Protein AF-A0A293MC21-F1 (afdb_monomer_lite)

Foldseek 3Di:
DQDDPPVLPQPDDPPDDPVRSVVSLVVSQVVCCDDPNHDPDDDPPWGDDPNDTDDDPVVVVQVVCVVVVNADPDPVSNVVVVVVVVVVVVVD

Organism: Ornithodoros erraticus (NCBI:txid265619)

Sequence (92 aa):
MVHLPASLEPNFKDGASPSEFRAEWLKDMEALSRGDDALDFPNLPYYLDGKVKITQSLAIMRYLARKNGLYADGSEEETQQDMLEAQVDDFR

Structure (mmCIF, N/CA/C/O backbone):
data_AF-A0A293MC21-F1
#
_entry.id   AF-A0A293MC21-F1
#
loop_
_atom_site.group_PDB
_atom_site.id
_atom_site.type_symbol
_atom_site.label_atom_id
_atom_site.label_alt_id
_atom_site.label_comp_id
_atom_site.label_asym_id
_atom_site.label_entity_id
_atom_site.label_seq_id
_atom_site.pdbx_PDB_ins_code
_atom_site.Cartn_x
_atom_site.Cartn_y
_atom_site.Cartn_z
_atom_site.occupancy
_atom_site.B_iso_or_equiv
_atom_site.auth_seq_id
_atom_site.auth_comp_id
_atom_site.auth_asym_id
_atom_site.auth_atom_id
_atom_site.pdbx_PDB_model_num
ATOM 1 N N . MET A 1 1 ? -3.987 -15.615 -2.894 1.00 32.03 1 MET A N 1
ATOM 2 C CA . MET A 1 1 ? -3.598 -15.810 -4.305 1.00 32.03 1 MET A CA 1
ATOM 3 C C . MET A 1 1 ? -3.730 -14.451 -4.973 1.00 32.03 1 MET A C 1
ATOM 5 O O . MET A 1 1 ? -4.848 -13.987 -5.142 1.00 32.03 1 MET A O 1
ATOM 9 N N . VAL A 1 2 ? -2.618 -13.741 -5.178 1.00 40.78 2 VAL A N 1
ATOM 10 C CA . VAL A 1 2 ? -2.618 -12.454 -5.893 1.00 40.78 2 VAL A CA 1
ATOM 11 C C . VAL A 1 2 ? -2.718 -12.802 -7.373 1.00 40.78 2 VAL A C 1
ATOM 13 O O . VAL A 1 2 ? -1.878 -13.542 -7.871 1.00 40.78 2 VAL A O 1
ATOM 16 N N . HIS A 1 3 ? -3.785 -12.379 -8.045 1.00 38.59 3 HIS A N 1
ATOM 17 C CA . HIS A 1 3 ? -3.941 -12.609 -9.477 1.00 38.59 3 HIS A CA 1
ATOM 18 C C . HIS A 1 3 ? -3.259 -11.459 -10.213 1.00 38.59 3 HIS A C 1
ATOM 20 O O . HIS A 1 3 ? -3.867 -10.415 -10.432 1.00 38.59 3 HIS A O 1
ATOM 26 N N . LEU A 1 4 ? -1.977 -11.629 -10.530 1.00 53.34 4 LEU A N 1
ATOM 27 C CA . LEU A 1 4 ? -1.306 -10.770 -11.495 1.00 53.34 4 LEU A CA 1
ATOM 28 C C . LEU A 1 4 ? -1.674 -11.271 -12.899 1.00 53.34 4 LEU A C 1
ATOM 30 O O . LEU A 1 4 ? -1.658 -12.485 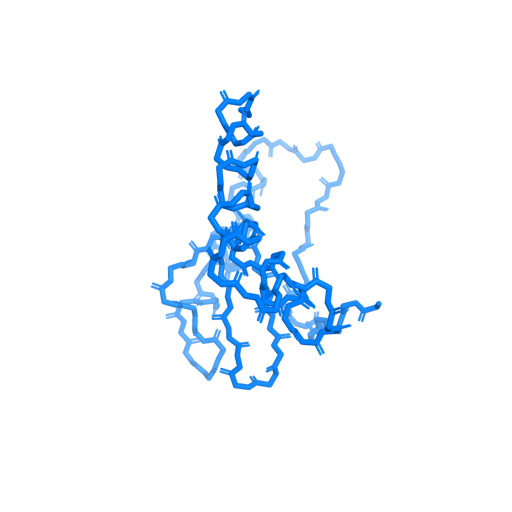-13.134 1.00 53.34 4 LEU A O 1
ATOM 34 N N . PRO A 1 5 ? -2.026 -10.389 -13.847 1.00 53.00 5 PRO A N 1
ATOM 35 C CA . PRO A 1 5 ? -2.069 -10.793 -15.241 1.00 53.00 5 PRO A CA 1
ATOM 36 C C . PRO A 1 5 ? -0.661 -11.251 -15.647 1.00 53.00 5 PRO A C 1
ATOM 38 O O . PRO A 1 5 ? 0.323 -10.566 -15.376 1.00 53.00 5 PRO A O 1
ATOM 41 N N . ALA A 1 6 ? -0.565 -12.407 -16.308 1.00 53.34 6 ALA A N 1
ATOM 42 C CA . ALA A 1 6 ? 0.705 -13.061 -16.653 1.00 53.34 6 ALA A CA 1
ATOM 43 C C . ALA A 1 6 ? 1.679 -12.183 -17.471 1.00 53.34 6 ALA A C 1
ATOM 45 O O . ALA A 1 6 ? 2.857 -12.502 -17.574 1.00 53.34 6 ALA A O 1
ATOM 46 N N . SER A 1 7 ? 1.196 -11.086 -18.063 1.00 55.69 7 SER A N 1
ATOM 47 C CA . SER A 1 7 ? 1.989 -10.104 -18.807 1.00 55.69 7 SER A CA 1
ATOM 48 C C . SER A 1 7 ? 2.711 -9.068 -17.940 1.00 55.69 7 SER A C 1
ATOM 50 O O . SER A 1 7 ? 3.503 -8.308 -18.485 1.00 55.69 7 SER A O 1
ATOM 52 N N . LEU A 1 8 ? 2.414 -8.993 -16.638 1.00 59.50 8 LEU A N 1
ATOM 53 C CA . LEU A 1 8 ? 3.022 -8.036 -15.706 1.00 59.50 8 LEU A CA 1
ATOM 54 C C . LEU A 1 8 ? 3.822 -8.719 -14.588 1.00 59.50 8 LEU A C 1
ATOM 56 O O . LEU A 1 8 ? 4.421 -8.029 -13.767 1.00 59.50 8 LEU A O 1
ATOM 60 N N . GLU A 1 9 ? 3.868 -10.055 -14.539 1.00 64.94 9 GLU A N 1
ATOM 61 C CA . GLU A 1 9 ? 4.708 -10.735 -13.551 1.00 64.94 9 GLU A CA 1
ATOM 62 C C . GLU A 1 9 ? 6.188 -10.397 -13.787 1.00 64.94 9 GLU A C 1
ATOM 64 O O . GLU A 1 9 ? 6.701 -10.660 -14.880 1.00 64.94 9 GLU A O 1
ATOM 69 N N . PRO A 1 10 ? 6.886 -9.826 -12.785 1.00 66.00 10 PRO A N 1
ATOM 70 C CA . PRO A 1 10 ? 8.275 -9.447 -12.963 1.00 66.00 10 PRO A CA 1
ATOM 71 C C . PRO A 1 10 ? 9.143 -10.677 -13.229 1.00 66.00 10 PRO A C 1
ATOM 73 O O . PRO A 1 10 ? 9.194 -11.605 -12.420 1.00 66.00 10 PRO A O 1
ATOM 76 N N . ASN A 1 11 ? 9.874 -10.678 -14.341 1.00 73.44 11 ASN A N 1
ATOM 77 C CA . ASN A 1 11 ? 10.747 -11.786 -14.730 1.00 73.44 11 ASN A CA 1
ATOM 78 C C . ASN A 1 11 ? 12.154 -11.631 -14.129 1.00 73.44 11 ASN A C 1
ATOM 80 O O . ASN A 1 11 ? 13.175 -11.626 -14.828 1.00 73.44 11 ASN A O 1
ATOM 84 N N . PHE A 1 12 ? 12.217 -11.468 -12.807 1.00 77.00 12 PHE A N 1
ATOM 85 C CA . PHE A 1 12 ? 13.489 -11.395 -12.099 1.00 77.00 12 PHE A CA 1
ATOM 86 C C . PHE A 1 12 ? 14.122 -12.782 -12.021 1.00 77.00 12 PHE A C 1
ATOM 88 O O . PHE A 1 12 ? 13.553 -13.717 -11.464 1.00 77.00 12 PHE A O 1
ATOM 95 N N . LYS A 1 13 ? 15.322 -12.913 -12.590 1.00 79.38 13 LYS A N 1
ATOM 96 C CA . LYS A 1 13 ? 16.084 -14.161 -12.545 1.00 79.38 13 LYS A CA 1
ATOM 97 C C . LYS A 1 13 ? 16.890 -14.239 -11.256 1.00 79.38 13 LYS A C 1
ATOM 99 O O . LYS A 1 13 ? 17.636 -13.311 -10.935 1.00 79.38 13 LYS A O 1
ATOM 104 N N . ASP A 1 14 ? 16.810 -15.376 -10.577 1.00 83.62 14 ASP A N 1
ATOM 105 C CA . ASP A 1 14 ? 17.690 -15.675 -9.450 1.00 83.62 14 ASP A CA 1
ATOM 106 C C . ASP A 1 14 ? 19.160 -15.602 -9.888 1.00 83.62 14 ASP A C 1
ATOM 108 O O . ASP A 1 14 ? 19.554 -16.154 -10.917 1.00 83.62 14 ASP A O 1
ATOM 112 N N . GLY A 1 15 ? 19.981 -14.890 -9.112 1.00 85.75 15 GLY A N 1
ATOM 113 C CA . GLY A 1 15 ? 21.398 -14.678 -9.419 1.00 85.75 15 GLY A CA 1
ATOM 114 C C . GLY A 1 15 ? 21.687 -13.629 -10.500 1.00 85.75 15 GLY A C 1
ATOM 115 O O . GLY A 1 15 ? 22.849 -13.476 -10.877 1.00 85.75 15 GLY A O 1
ATOM 116 N N . ALA A 1 16 ? 20.677 -12.895 -10.984 1.00 88.19 16 ALA A N 1
ATOM 117 C CA . ALA A 1 16 ? 20.888 -11.759 -11.878 1.00 88.19 16 ALA A CA 1
ATOM 118 C C . ALA A 1 16 ? 21.798 -10.706 -11.231 1.00 88.19 16 ALA A C 1
ATOM 120 O O . ALA A 1 16 ? 21.692 -10.388 -10.043 1.00 88.19 16 ALA A O 1
ATOM 121 N N . SER A 1 17 ? 22.677 -10.120 -12.036 1.00 92.44 17 SER A N 1
ATOM 122 C CA . SER A 1 17 ? 23.464 -8.967 -11.613 1.00 92.44 17 SER A CA 1
ATOM 123 C C . SER A 1 17 ? 22.564 -7.742 -11.376 1.00 92.44 17 SER A C 1
ATOM 125 O O . SER A 1 17 ? 21.480 -7.633 -11.960 1.00 92.44 17 SER A O 1
ATOM 127 N N . PRO A 1 18 ? 23.010 -6.753 -10.578 1.00 90.25 18 PRO A N 1
ATOM 128 C CA . PRO A 1 18 ? 22.240 -5.529 -10.350 1.00 90.25 18 PRO A CA 1
ATOM 129 C C . PRO A 1 18 ? 21.850 -4.778 -11.635 1.00 90.25 18 PRO A C 1
ATOM 131 O O . PRO A 1 18 ? 20.795 -4.147 -11.691 1.00 90.25 18 PRO A O 1
ATOM 134 N N . SER A 1 19 ? 22.680 -4.836 -12.682 1.00 91.75 19 SER A N 1
ATOM 135 C CA . SER A 1 19 ? 22.387 -4.206 -13.974 1.00 91.75 19 SER A CA 1
ATOM 136 C C . SER A 1 19 ? 21.312 -4.956 -14.757 1.00 91.75 19 SER A C 1
ATOM 138 O O . SER A 1 19 ? 20.458 -4.310 -15.360 1.00 91.75 19 SER A O 1
ATOM 140 N N . GLU A 1 20 ? 21.321 -6.289 -14.724 1.00 89.44 20 GLU A N 1
ATOM 141 C CA . GLU A 1 20 ? 20.269 -7.115 -15.324 1.00 89.44 20 GLU A CA 1
ATOM 142 C C . GLU A 1 20 ? 18.935 -6.903 -14.608 1.00 89.44 20 GLU A C 1
ATOM 144 O O . GLU A 1 20 ? 17.926 -6.667 -15.270 1.00 89.44 20 GLU A O 1
ATOM 149 N N . PHE A 1 21 ? 18.943 -6.873 -13.270 1.00 87.31 21 PHE A N 1
ATOM 150 C CA . PHE A 1 21 ? 17.756 -6.554 -12.473 1.00 87.31 21 PHE A CA 1
ATOM 151 C C . PHE A 1 21 ? 17.188 -5.179 -12.839 1.00 87.31 21 PHE A C 1
ATOM 153 O O . PHE A 1 21 ? 15.996 -5.032 -13.102 1.00 87.31 21 PHE A O 1
ATOM 160 N N . ARG A 1 22 ? 18.055 -4.161 -12.918 1.00 87.25 22 ARG A N 1
ATOM 161 C CA . ARG A 1 22 ? 17.648 -2.803 -13.291 1.00 87.25 22 ARG A CA 1
ATOM 162 C C . ARG A 1 22 ? 17.088 -2.738 -14.709 1.00 87.25 22 ARG A C 1
ATOM 164 O O . ARG A 1 22 ? 16.124 -2.015 -14.938 1.00 87.25 22 ARG A O 1
ATOM 171 N N . ALA A 1 23 ? 17.703 -3.438 -15.659 1.00 88.88 23 ALA A N 1
ATOM 172 C CA . ALA A 1 23 ? 17.243 -3.458 -17.041 1.00 88.88 23 ALA A CA 1
ATOM 173 C C . ALA A 1 23 ? 15.857 -4.098 -17.166 1.00 88.88 23 ALA A C 1
ATOM 175 O O . ALA A 1 23 ? 15.038 -3.596 -17.930 1.00 88.88 23 ALA A O 1
ATOM 176 N N . GLU A 1 24 ? 15.590 -5.161 -16.407 1.00 86.38 24 GLU A N 1
ATOM 177 C CA . GLU A 1 24 ? 14.269 -5.789 -16.383 1.00 86.38 24 GLU A CA 1
ATOM 178 C C . GLU A 1 24 ? 13.232 -4.879 -15.722 1.00 86.38 24 GLU A C 1
ATOM 180 O O . GLU A 1 24 ? 12.209 -4.580 -16.332 1.00 86.38 24 GLU A O 1
ATOM 185 N N . TRP A 1 25 ? 13.553 -4.305 -14.557 1.00 85.81 25 TRP A N 1
ATOM 186 C CA . TRP A 1 25 ? 12.659 -3.360 -13.885 1.00 85.81 25 TRP A CA 1
ATOM 187 C C . TRP A 1 25 ? 12.298 -2.155 -14.761 1.00 85.81 25 TRP A C 1
ATOM 189 O O . TRP A 1 25 ? 11.156 -1.714 -14.755 1.00 85.81 25 TRP A O 1
ATOM 199 N N . LEU A 1 26 ? 13.236 -1.611 -15.542 1.00 88.31 26 LEU A N 1
ATOM 200 C CA . LEU A 1 26 ? 12.941 -0.472 -16.417 1.00 88.31 26 LEU A CA 1
ATOM 201 C C . LEU A 1 26 ? 11.915 -0.806 -17.510 1.00 88.31 26 LEU A C 1
ATOM 203 O O . LEU A 1 26 ? 11.147 0.079 -17.887 1.00 88.31 26 LEU A O 1
ATOM 207 N N . LYS A 1 27 ? 11.876 -2.054 -17.992 1.00 84.69 27 LYS A N 1
ATOM 208 C CA . LYS A 1 27 ? 10.850 -2.504 -18.946 1.00 84.69 27 LYS A CA 1
ATOM 209 C C . LYS A 1 27 ? 9.486 -2.593 -18.268 1.00 84.69 27 LYS A C 1
ATOM 211 O O . LYS A 1 27 ? 8.516 -2.050 -18.792 1.00 84.69 27 LYS A O 1
ATOM 216 N N . ASP A 1 28 ? 9.435 -3.212 -17.089 1.00 81.94 28 ASP A N 1
ATOM 217 C CA . ASP A 1 28 ? 8.203 -3.344 -16.305 1.00 81.94 28 ASP A CA 1
ATOM 218 C C . ASP A 1 28 ? 7.660 -1.967 -15.918 1.00 81.94 28 ASP A C 1
ATOM 220 O O . ASP A 1 28 ? 6.485 -1.673 -16.116 1.00 81.94 28 ASP A O 1
ATOM 224 N N . MET A 1 29 ? 8.529 -1.074 -15.442 1.00 84.38 29 MET A N 1
ATOM 225 C CA . MET A 1 29 ? 8.182 0.299 -15.090 1.00 84.38 29 MET A CA 1
ATOM 226 C C . MET A 1 29 ? 7.589 1.056 -16.282 1.00 84.38 29 MET A C 1
ATOM 228 O O . MET A 1 29 ? 6.616 1.786 -16.106 1.00 84.38 29 MET A O 1
ATOM 232 N N . GLU A 1 30 ? 8.139 0.898 -17.490 1.00 84.88 30 GLU A N 1
ATOM 233 C CA . GLU A 1 30 ? 7.605 1.548 -18.690 1.00 84.88 30 GLU A CA 1
ATOM 234 C C . GLU A 1 30 ? 6.184 1.065 -19.011 1.00 84.88 30 GLU A C 1
ATOM 236 O O . GLU A 1 30 ? 5.312 1.891 -19.300 1.00 84.88 30 GLU A O 1
ATOM 241 N N . ALA A 1 31 ? 5.937 -0.244 -18.902 1.00 81.12 31 ALA A N 1
ATOM 242 C CA . ALA A 1 31 ? 4.609 -0.831 -19.075 1.00 81.12 31 ALA A CA 1
ATOM 243 C C . ALA A 1 31 ? 3.629 -0.354 -17.989 1.00 81.12 31 ALA A C 1
ATOM 245 O O . ALA A 1 31 ? 2.515 0.053 -18.302 1.00 81.12 31 ALA A O 1
ATOM 246 N N . LEU A 1 32 ? 4.071 -0.308 -16.730 1.00 84.81 32 LEU A N 1
ATOM 247 C CA . LEU A 1 32 ? 3.285 0.154 -15.582 1.00 84.81 32 LEU A CA 1
ATOM 248 C C . LEU A 1 32 ? 3.069 1.675 -15.551 1.00 84.81 32 LEU A C 1
ATOM 250 O O . LEU A 1 32 ? 2.301 2.162 -14.730 1.00 84.81 32 LEU A O 1
ATOM 254 N N . SER A 1 33 ? 3.734 2.444 -16.414 1.00 86.50 33 SER A N 1
ATOM 255 C CA . SER A 1 33 ? 3.581 3.905 -16.485 1.00 86.50 33 SER A CA 1
ATOM 256 C C . SER A 1 33 ? 2.603 4.357 -17.573 1.00 86.50 33 SER A C 1
ATOM 258 O O . SER A 1 33 ? 2.403 5.559 -17.754 1.00 86.50 33 SER A O 1
ATOM 260 N N . ARG A 1 34 ? 2.036 3.437 -18.365 1.00 84.56 34 ARG A N 1
ATOM 261 C CA . ARG A 1 34 ? 1.203 3.771 -19.530 1.00 84.56 34 ARG A CA 1
ATOM 262 C C . ARG A 1 34 ? 0.029 2.802 -19.673 1.00 84.56 34 ARG A C 1
ATOM 264 O O . ARG A 1 34 ? 0.076 1.673 -19.209 1.00 84.56 34 ARG A O 1
ATOM 271 N N . GLY A 1 35 ? -1.012 3.243 -20.376 1.00 84.38 35 GLY A N 1
ATOM 272 C CA . GLY A 1 35 ? -2.175 2.409 -20.693 1.00 84.38 35 GLY A CA 1
ATOM 273 C C . GLY A 1 35 ? -3.138 2.201 -19.522 1.00 84.38 35 GLY A C 1
ATOM 274 O O . GLY A 1 35 ? -3.099 2.917 -18.520 1.00 84.38 35 GLY A O 1
ATOM 275 N N . ASP A 1 36 ? -4.025 1.218 -19.675 1.00 82.50 36 ASP A N 1
ATOM 276 C CA . ASP A 1 36 ? -5.147 0.987 -18.759 1.00 82.50 36 ASP A CA 1
ATOM 277 C C . ASP A 1 36 ? -4.721 0.497 -17.373 1.00 82.50 36 ASP A C 1
ATOM 279 O O . ASP A 1 36 ? -5.488 0.681 -16.433 1.00 82.50 36 ASP A O 1
ATOM 283 N N . ASP A 1 37 ? -3.496 -0.021 -17.220 1.00 80.50 37 ASP A N 1
ATOM 284 C CA . ASP A 1 37 ? -2.902 -0.485 -15.955 1.00 80.50 37 ASP A CA 1
ATOM 285 C C . ASP A 1 37 ? -1.885 0.503 -15.359 1.00 80.50 37 ASP A C 1
ATOM 287 O O . ASP A 1 37 ? -1.209 0.186 -14.384 1.00 80.50 37 ASP A O 1
ATOM 291 N N . ALA A 1 38 ? -1.817 1.732 -15.888 1.00 88.69 38 ALA A N 1
ATOM 292 C CA . ALA A 1 38 ? -0.885 2.744 -15.399 1.00 88.69 38 ALA A CA 1
ATOM 293 C C . ALA A 1 38 ? -1.031 2.989 -13.886 1.00 88.69 38 ALA A C 1
ATOM 295 O O . ALA A 1 38 ? -2.149 3.191 -13.395 1.00 88.69 38 ALA A O 1
ATOM 296 N N . LEU A 1 39 ? 0.101 2.969 -13.181 1.00 90.56 39 LEU A N 1
ATOM 297 C CA . LEU A 1 39 ? 0.258 3.286 -11.765 1.00 90.56 39 LEU A CA 1
ATOM 298 C C . LEU A 1 39 ? 0.586 4.775 -11.604 1.00 90.56 39 LEU A C 1
ATOM 300 O O . LEU A 1 39 ? 1.420 5.303 -12.337 1.00 90.56 39 LEU A O 1
ATOM 304 N N . ASP A 1 40 ? 0.006 5.430 -10.597 1.00 92.69 40 ASP A N 1
ATOM 305 C CA . ASP A 1 40 ? 0.292 6.847 -10.315 1.00 92.69 40 ASP A CA 1
ATOM 306 C C . ASP A 1 40 ? 1.748 7.068 -9.878 1.00 92.69 40 ASP A C 1
ATOM 308 O O . ASP A 1 40 ? 2.391 8.050 -10.249 1.00 92.69 40 ASP A O 1
ATOM 312 N N . PHE A 1 41 ? 2.285 6.115 -9.111 1.00 92.56 41 PHE A N 1
ATOM 313 C CA . PHE A 1 41 ? 3.663 6.118 -8.624 1.00 92.56 41 PHE A CA 1
ATOM 314 C C . PHE A 1 41 ? 4.301 4.746 -8.872 1.00 92.56 41 PHE A C 1
ATOM 316 O O . PHE A 1 41 ? 4.299 3.914 -7.960 1.00 92.56 41 PHE A O 1
ATOM 323 N N . PRO A 1 42 ? 4.813 4.470 -10.088 1.00 90.38 42 PRO A N 1
ATOM 324 C CA . PRO A 1 42 ? 5.373 3.170 -10.446 1.00 90.38 42 PRO A CA 1
ATOM 325 C C . PRO A 1 42 ? 6.533 2.782 -9.526 1.00 90.38 42 PRO A C 1
ATOM 3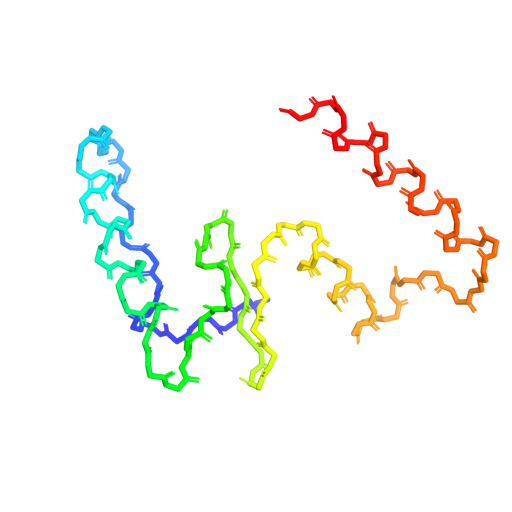27 O O . PRO A 1 42 ? 7.561 3.456 -9.475 1.00 90.38 42 PRO A O 1
ATOM 330 N N . ASN A 1 43 ? 6.359 1.694 -8.782 1.00 89.94 43 ASN A N 1
ATOM 331 C CA . ASN A 1 43 ? 7.369 1.154 -7.883 1.00 89.94 43 ASN A CA 1
ATOM 332 C C . ASN A 1 43 ? 7.072 -0.318 -7.579 1.00 89.94 43 ASN A C 1
ATOM 334 O O . ASN A 1 43 ? 5.946 -0.781 -7.766 1.00 89.94 43 ASN A O 1
ATOM 338 N N . LEU A 1 44 ? 8.068 -1.025 -7.051 1.00 87.56 44 LEU A N 1
ATOM 339 C CA . LEU A 1 44 ? 7.862 -2.314 -6.404 1.00 87.56 44 LEU A CA 1
ATOM 340 C C . LEU A 1 44 ? 7.764 -2.133 -4.879 1.00 87.56 44 LEU A C 1
ATOM 342 O O . LEU A 1 44 ? 8.518 -1.339 -4.311 1.00 87.56 44 LEU A O 1
ATOM 346 N N . PRO A 1 45 ? 6.891 -2.891 -4.193 1.00 91.12 45 PRO A N 1
ATOM 347 C CA . PRO A 1 45 ? 5.836 -3.739 -4.755 1.00 91.12 45 PRO A CA 1
ATOM 348 C C . PRO A 1 45 ? 4.639 -2.921 -5.277 1.00 91.12 45 PRO A C 1
ATOM 350 O O . PRO A 1 45 ? 4.406 -1.788 -4.843 1.00 91.12 45 PRO A O 1
ATOM 353 N N . TYR A 1 46 ? 3.848 -3.540 -6.156 1.00 90.88 46 TYR A N 1
ATOM 354 C CA . TYR A 1 46 ? 2.558 -3.030 -6.624 1.00 90.88 46 TYR A CA 1
ATOM 355 C C . TYR A 1 46 ? 1.466 -4.109 -6.513 1.00 90.88 46 TYR A C 1
ATOM 357 O O . TYR A 1 46 ? 1.759 -5.301 -6.407 1.00 90.88 46 TYR A O 1
ATOM 365 N N . TYR A 1 47 ? 0.202 -3.689 -6.515 1.00 90.38 47 TYR A N 1
ATOM 366 C CA . TYR A 1 47 ? -0.972 -4.555 -6.442 1.00 90.38 47 TYR A CA 1
ATOM 367 C C . TYR A 1 47 ? -2.089 -4.016 -7.342 1.00 90.38 47 TYR A C 1
ATOM 369 O O . TYR A 1 47 ? -2.419 -2.829 -7.283 1.00 90.38 47 TYR A O 1
ATOM 377 N N . LEU A 1 48 ? -2.663 -4.899 -8.162 1.00 90.56 48 LEU A N 1
ATOM 378 C CA . LEU A 1 48 ? -3.752 -4.600 -9.092 1.00 90.56 48 LEU A CA 1
ATOM 379 C C . LEU A 1 48 ? -4.989 -5.422 -8.708 1.00 90.56 48 LEU A C 1
ATOM 381 O O . LEU A 1 48 ? -4.909 -6.641 -8.565 1.00 90.56 48 LEU A O 1
ATOM 385 N N . ASP A 1 49 ? -6.130 -4.754 -8.555 1.00 91.19 49 ASP A N 1
ATOM 386 C CA . ASP A 1 49 ? -7.418 -5.368 -8.225 1.00 91.19 49 ASP A CA 1
ATOM 387 C C . ASP A 1 49 ? -8.554 -4.640 -8.952 1.00 91.19 49 ASP A C 1
ATOM 389 O O . ASP A 1 49 ? -9.170 -3.684 -8.465 1.00 91.19 49 ASP A O 1
ATOM 393 N N . GLY A 1 50 ? -8.776 -5.057 -10.199 1.00 89.94 50 GLY A N 1
ATOM 394 C CA . GLY A 1 50 ? -9.698 -4.398 -11.116 1.00 89.94 50 GLY A CA 1
ATOM 395 C C . GLY A 1 50 ? -9.282 -2.951 -11.375 1.00 89.94 50 GLY A C 1
ATOM 396 O O . GLY A 1 50 ? -8.268 -2.691 -12.010 1.00 89.94 50 GLY A O 1
ATOM 397 N N . LYS A 1 51 ? -10.078 -1.995 -10.887 1.00 90.62 51 LYS A N 1
ATOM 398 C CA . LYS A 1 51 ? -9.787 -0.555 -11.027 1.00 90.62 51 LYS A CA 1
ATOM 399 C C . LYS A 1 51 ? -8.839 -0.021 -9.955 1.00 90.62 51 LYS A C 1
ATOM 401 O O . LYS A 1 51 ? -8.383 1.112 -10.069 1.00 90.62 51 LYS A O 1
ATOM 406 N N . VAL A 1 52 ? -8.599 -0.794 -8.898 1.00 93.12 52 VAL A N 1
ATOM 407 C CA . VAL A 1 52 ? -7.713 -0.401 -7.808 1.00 93.12 52 VAL A CA 1
ATOM 408 C C . VAL A 1 52 ? -6.284 -0.750 -8.193 1.00 93.12 52 VAL A C 1
ATOM 410 O O . VAL A 1 52 ? -5.979 -1.899 -8.506 1.00 93.12 52 VAL A O 1
ATOM 413 N N . LYS A 1 53 ? -5.414 0.255 -8.152 1.00 92.62 53 LYS A N 1
ATOM 414 C CA . LYS A 1 53 ? -4.003 0.141 -8.499 1.00 92.62 53 LYS A CA 1
ATOM 415 C C . LYS A 1 53 ? -3.186 0.820 -7.418 1.00 92.62 53 LYS A C 1
ATOM 417 O O . LYS A 1 53 ? -3.356 2.012 -7.183 1.00 92.62 53 LYS A O 1
ATOM 422 N N . ILE A 1 54 ? -2.362 0.056 -6.716 1.00 94.56 54 ILE A N 1
ATOM 423 C CA . ILE A 1 54 ? -1.691 0.533 -5.507 1.00 94.56 54 ILE A CA 1
ATOM 424 C C . ILE A 1 54 ? -0.215 0.179 -5.588 1.00 94.56 54 ILE A C 1
ATOM 426 O O . ILE A 1 54 ? 0.146 -0.960 -5.875 1.00 94.56 54 ILE A O 1
ATOM 430 N N . THR A 1 55 ? 0.633 1.152 -5.290 1.00 93.69 55 THR A N 1
ATOM 431 C CA . THR A 1 55 ? 2.043 0.945 -4.949 1.00 93.69 55 THR A CA 1
ATOM 432 C C . THR A 1 55 ? 2.269 1.323 -3.490 1.00 93.69 55 THR A C 1
ATOM 434 O O . THR A 1 55 ? 1.367 1.858 -2.850 1.00 93.69 55 THR A O 1
ATOM 437 N N . GLN A 1 56 ? 3.468 1.053 -2.965 1.00 95.06 56 GLN A N 1
ATOM 438 C CA . GLN A 1 56 ? 3.820 1.138 -1.538 1.00 95.06 56 GLN A CA 1
ATOM 439 C C . GLN A 1 56 ? 3.275 -0.043 -0.729 1.00 95.06 56 GLN A C 1
ATOM 441 O O . GLN A 1 56 ? 2.067 -0.239 -0.601 1.00 95.06 56 GLN A O 1
ATOM 446 N N . SER A 1 57 ? 4.183 -0.819 -0.133 1.00 95.31 57 SER A N 1
ATOM 447 C CA . SER A 1 57 ? 3.855 -2.026 0.638 1.00 95.31 57 SER A CA 1
ATOM 448 C C . SER A 1 57 ? 2.812 -1.762 1.725 1.00 95.31 57 SER A C 1
ATOM 450 O O . SER A 1 57 ? 1.843 -2.512 1.828 1.00 95.31 57 SER A O 1
ATOM 452 N N . LEU A 1 58 ? 2.956 -0.675 2.490 1.00 95.69 58 LEU A N 1
ATOM 453 C CA . LEU A 1 58 ? 2.017 -0.328 3.556 1.00 95.69 58 LEU A CA 1
ATOM 454 C C . LEU A 1 58 ? 0.618 0.004 3.019 1.00 95.69 58 LEU A C 1
ATOM 456 O O . LEU A 1 58 ? -0.378 -0.471 3.559 1.00 95.69 58 LEU A O 1
ATOM 460 N N . ALA A 1 59 ? 0.518 0.745 1.912 1.00 96.31 59 ALA A N 1
ATOM 461 C CA . ALA A 1 59 ? -0.771 1.056 1.295 1.00 96.31 59 ALA A CA 1
ATOM 462 C C . ALA A 1 59 ? -1.479 -0.209 0.780 1.00 96.31 59 ALA A C 1
ATOM 464 O O . ALA A 1 59 ? -2.687 -0.362 0.975 1.00 96.31 59 ALA A O 1
ATOM 465 N N . ILE A 1 60 ? -0.723 -1.142 0.189 1.00 97.06 60 ILE A N 1
ATOM 466 C CA . ILE A 1 60 ? -1.230 -2.455 -0.237 1.00 97.06 60 ILE A CA 1
ATOM 467 C C . ILE A 1 60 ? -1.745 -3.245 0.973 1.00 97.06 60 ILE A C 1
ATOM 469 O O . ILE A 1 60 ? -2.858 -3.772 0.930 1.00 97.06 60 ILE A O 1
ATOM 473 N N . MET A 1 61 ? -0.980 -3.296 2.070 1.00 96.75 61 MET A N 1
ATOM 474 C 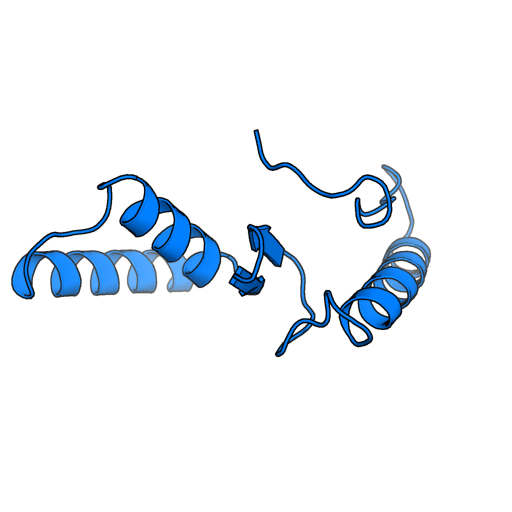CA . MET A 1 61 ? -1.391 -3.988 3.298 1.00 96.75 61 MET A CA 1
ATOM 475 C C . MET A 1 61 ? -2.679 -3.398 3.880 1.00 96.75 61 MET A C 1
ATOM 477 O O . MET A 1 61 ? -3.621 -4.144 4.144 1.00 96.75 61 MET A O 1
ATOM 481 N N . ARG A 1 62 ? -2.772 -2.068 3.993 1.00 96.38 62 ARG A N 1
ATOM 482 C CA . ARG A 1 62 ? -3.983 -1.382 4.470 1.00 96.38 62 ARG A CA 1
ATOM 483 C C . ARG A 1 62 ? -5.194 -1.663 3.582 1.00 96.38 62 ARG A C 1
ATOM 485 O O . ARG A 1 62 ? -6.289 -1.888 4.091 1.00 96.38 62 ARG A O 1
ATOM 492 N N . TYR A 1 63 ? -5.018 -1.661 2.259 1.00 96.94 63 TYR A N 1
ATOM 493 C CA . TYR A 1 63 ? -6.093 -1.993 1.321 1.00 96.94 63 TYR A CA 1
ATOM 494 C C . TYR A 1 63 ? -6.623 -3.410 1.544 1.00 96.94 63 TYR A C 1
ATOM 496 O O . TYR A 1 63 ? -7.831 -3.607 1.678 1.00 96.94 63 TYR A O 1
ATOM 504 N N . LEU A 1 64 ? -5.719 -4.389 1.631 1.00 97.00 64 LEU A N 1
ATOM 505 C CA . LEU A 1 64 ? -6.085 -5.779 1.882 1.00 97.00 64 LEU A CA 1
ATOM 506 C C . LEU A 1 64 ? -6.751 -5.943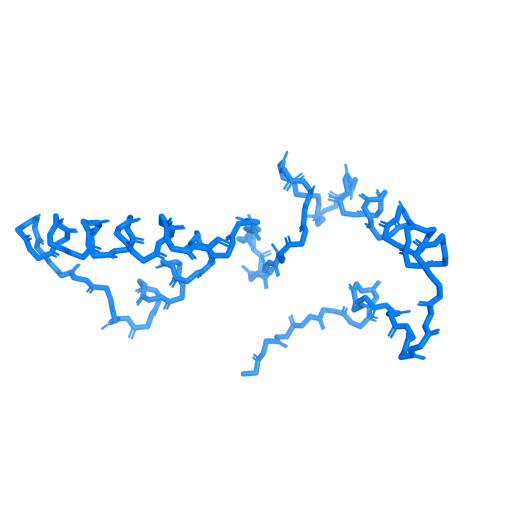 3.250 1.00 97.00 64 LEU A C 1
ATOM 508 O O . LEU A 1 64 ? -7.747 -6.659 3.344 1.00 97.00 64 LEU A O 1
ATOM 512 N N . ALA A 1 65 ? -6.258 -5.259 4.283 1.00 96.88 65 ALA A N 1
ATOM 513 C CA . ALA A 1 65 ? -6.857 -5.288 5.609 1.00 96.88 65 ALA A CA 1
ATOM 514 C C . ALA A 1 65 ? -8.303 -4.774 5.578 1.00 96.88 65 ALA A C 1
ATOM 516 O O . ALA A 1 65 ? -9.214 -5.490 5.988 1.00 96.88 65 ALA A O 1
ATOM 517 N N . ARG A 1 66 ? -8.550 -3.600 4.980 1.00 96.06 66 ARG A N 1
ATOM 518 C CA . ARG A 1 66 ? -9.908 -3.039 4.846 1.00 96.06 66 ARG A CA 1
ATOM 519 C C . ARG A 1 66 ? -10.826 -3.930 4.016 1.00 96.06 66 ARG A C 1
ATOM 521 O O . ARG A 1 66 ? -11.957 -4.184 4.414 1.00 96.06 66 ARG A O 1
ATOM 528 N N . LYS A 1 67 ? -10.337 -4.452 2.886 1.00 96.38 67 LYS A N 1
ATOM 529 C CA . LYS A 1 67 ? -11.116 -5.331 1.998 1.00 96.38 67 LYS A CA 1
ATOM 530 C C . LYS A 1 67 ? -11.585 -6.613 2.698 1.00 96.38 67 LYS A C 1
ATOM 532 O O . LYS A 1 67 ? -12.618 -7.157 2.321 1.00 96.38 67 LYS A O 1
ATOM 537 N N . ASN A 1 68 ? -10.834 -7.097 3.687 1.00 96.69 68 ASN A N 1
ATOM 538 C CA . ASN A 1 68 ? -11.097 -8.368 4.362 1.00 96.69 68 ASN A CA 1
ATOM 539 C C . ASN A 1 68 ? -11.564 -8.209 5.822 1.00 96.69 68 ASN A C 1
ATOM 541 O O . ASN A 1 68 ? -11.613 -9.209 6.532 1.00 96.69 68 ASN A O 1
ATOM 545 N N . GLY A 1 69 ? -11.902 -6.995 6.276 1.00 95.44 69 GLY A N 1
ATOM 546 C CA . GLY A 1 69 ? -12.360 -6.763 7.655 1.00 95.44 69 GLY A CA 1
ATOM 547 C C . GLY A 1 69 ? -11.284 -7.022 8.716 1.00 95.44 69 GLY A C 1
ATOM 548 O O . GLY A 1 69 ? -11.583 -7.520 9.794 1.00 95.44 69 GLY A O 1
ATOM 549 N N . LEU A 1 70 ? -10.021 -6.751 8.379 1.00 95.81 70 LEU A N 1
ATOM 550 C CA . LEU A 1 70 ? -8.854 -6.864 9.266 1.00 95.81 70 LEU A CA 1
ATOM 551 C C . LEU A 1 70 ? -8.256 -5.492 9.615 1.00 95.81 70 LEU A C 1
ATOM 553 O O . LEU A 1 70 ? -7.135 -5.419 10.110 1.00 95.81 70 LEU A O 1
ATOM 557 N N . TYR A 1 71 ? -8.954 -4.410 9.275 1.00 96.00 71 TYR A N 1
ATOM 558 C CA . TYR A 1 71 ? -8.589 -3.053 9.668 1.00 96.00 71 TYR A CA 1
ATOM 559 C C . TYR A 1 71 ? -9.426 -2.654 10.883 1.00 96.00 71 TYR A C 1
ATOM 561 O O . TYR A 1 71 ? -10.549 -3.133 11.016 1.00 96.00 71 TYR A O 1
ATOM 569 N N . ALA A 1 72 ? -8.887 -1.794 11.742 1.00 95.31 72 ALA A N 1
ATOM 570 C CA . ALA A 1 72 ? -9.622 -1.224 12.866 1.00 95.31 72 ALA A CA 1
ATOM 571 C C . ALA A 1 72 ? -10.955 -0.570 12.437 1.00 95.31 72 ALA A C 1
ATOM 573 O O . ALA A 1 72 ? -11.014 0.106 11.410 1.00 95.31 72 ALA A O 1
ATOM 574 N N . ASP A 1 73 ? -12.006 -0.737 13.249 1.00 90.75 73 ASP A N 1
ATOM 575 C CA . ASP A 1 73 ? -13.374 -0.264 12.954 1.00 90.75 73 ASP A CA 1
ATOM 576 C C . ASP A 1 73 ? -13.738 1.047 13.693 1.00 90.75 73 ASP A C 1
ATOM 578 O O . ASP A 1 73 ? -14.883 1.511 13.649 1.00 90.75 73 ASP A O 1
ATOM 582 N N . GLY A 1 74 ? -12.777 1.680 14.377 1.00 94.25 74 GLY A N 1
ATOM 583 C CA . GLY A 1 74 ? -12.990 2.918 15.129 1.00 94.25 74 GLY A CA 1
ATOM 584 C C . GLY A 1 74 ? -11.738 3.783 15.247 1.00 94.25 74 GLY A C 1
ATOM 585 O O . GLY A 1 74 ? -10.621 3.281 15.264 1.00 94.25 74 GLY A O 1
ATOM 586 N N . SER A 1 75 ? -11.926 5.098 15.389 1.00 95.25 75 SER A N 1
ATOM 587 C CA . SER A 1 75 ? -10.835 6.083 15.310 1.00 95.25 75 SER A CA 1
ATOM 588 C C . SER A 1 75 ? -9.703 5.863 16.321 1.00 95.25 75 SER A C 1
ATOM 590 O O . SER A 1 75 ? -8.550 6.181 16.036 1.00 95.25 75 SER A O 1
ATOM 592 N N . GLU A 1 76 ? -10.016 5.353 17.516 1.00 97.44 76 GLU A N 1
ATOM 593 C CA . GLU A 1 76 ? -9.006 5.058 18.542 1.00 97.44 76 GLU A CA 1
ATOM 594 C C . GLU A 1 76 ? -8.130 3.868 18.134 1.00 97.44 76 GLU A C 1
ATOM 596 O O . GLU A 1 76 ? -6.904 3.972 18.150 1.00 97.44 76 GLU A O 1
ATOM 601 N N . GLU A 1 77 ? -8.751 2.770 17.701 1.00 96.38 77 GLU A N 1
ATOM 602 C CA . GLU A 1 77 ? -8.049 1.581 17.215 1.00 96.38 77 GLU A CA 1
ATOM 603 C C . GLU A 1 77 ? -7.271 1.880 15.924 1.00 96.38 77 GLU A C 1
ATOM 605 O O . GLU A 1 77 ? -6.130 1.446 15.789 1.00 96.38 77 GLU A O 1
ATOM 610 N N . GLU A 1 78 ? -7.827 2.690 15.013 1.00 96.69 78 GLU A N 1
ATOM 611 C CA . GLU A 1 78 ? -7.127 3.155 13.809 1.00 96.69 78 GLU A CA 1
ATOM 612 C C . GLU A 1 78 ? -5.873 3.953 14.170 1.00 96.69 78 GLU A C 1
AT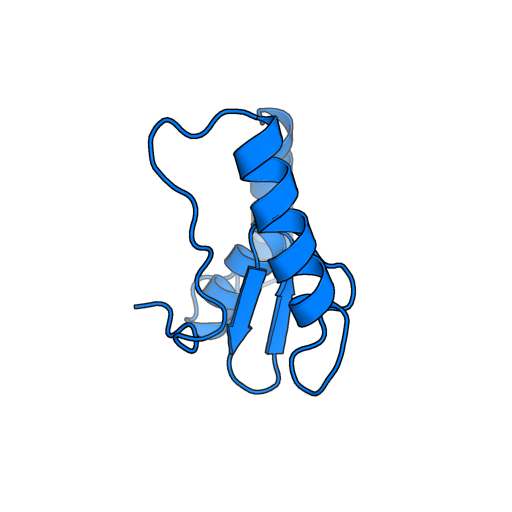OM 614 O O . GLU A 1 78 ? -4.808 3.708 13.610 1.00 96.69 78 GLU A O 1
ATOM 619 N N . THR A 1 79 ? -5.967 4.854 15.154 1.00 97.62 79 THR A N 1
ATOM 620 C CA . THR A 1 79 ? -4.817 5.643 15.622 1.00 97.62 79 THR A CA 1
ATOM 621 C C . THR A 1 79 ? -3.729 4.744 16.213 1.00 97.62 79 THR A C 1
ATOM 623 O O . THR A 1 79 ? -2.541 4.948 15.956 1.00 97.62 79 THR A O 1
ATOM 626 N N . GLN A 1 80 ? -4.112 3.734 17.000 1.00 97.69 80 GLN A N 1
ATOM 627 C CA . GLN A 1 80 ? -3.164 2.765 17.554 1.00 97.69 80 GLN A CA 1
ATOM 628 C C . GLN A 1 80 ? -2.510 1.919 16.457 1.00 97.69 80 GLN A C 1
ATOM 630 O O . GLN A 1 80 ? -1.299 1.691 16.501 1.00 97.69 80 GLN A O 1
ATOM 635 N N . GLN A 1 81 ? -3.291 1.487 15.467 1.00 97.00 81 GLN A N 1
ATOM 636 C CA . GLN A 1 81 ? -2.796 0.725 14.330 1.00 97.00 81 GLN A CA 1
ATOM 637 C C . GLN A 1 81 ? -1.833 1.560 13.475 1.00 97.00 81 GLN A C 1
ATOM 639 O O . GLN A 1 81 ? -0.741 1.089 13.171 1.00 97.00 81 GLN A O 1
ATOM 644 N N . ASP A 1 82 ? -2.176 2.812 13.161 1.00 95.75 82 ASP A N 1
ATOM 645 C CA . ASP A 1 82 ? -1.319 3.737 12.412 1.00 95.75 82 ASP A CA 1
ATOM 646 C C . ASP A 1 82 ? 0.018 3.983 13.127 1.00 95.75 82 ASP A C 1
ATOM 648 O O . ASP A 1 82 ? 1.076 3.976 12.497 1.00 95.75 82 ASP A O 1
ATOM 652 N N . MET A 1 83 ? -0.011 4.155 14.453 1.00 97.44 83 MET A N 1
ATOM 653 C CA . MET A 1 83 ? 1.200 4.316 15.258 1.00 97.44 83 MET A CA 1
ATOM 654 C C . MET A 1 83 ? 2.072 3.053 15.240 1.00 97.44 83 MET A C 1
ATOM 656 O O . MET A 1 83 ? 3.292 3.157 15.123 1.00 97.44 83 MET A O 1
ATOM 660 N N . LEU A 1 84 ? 1.467 1.864 15.344 1.00 96.19 84 LEU A N 1
ATOM 661 C CA . LEU A 1 84 ? 2.195 0.596 15.272 1.00 96.19 84 LEU A CA 1
ATOM 662 C C . LEU A 1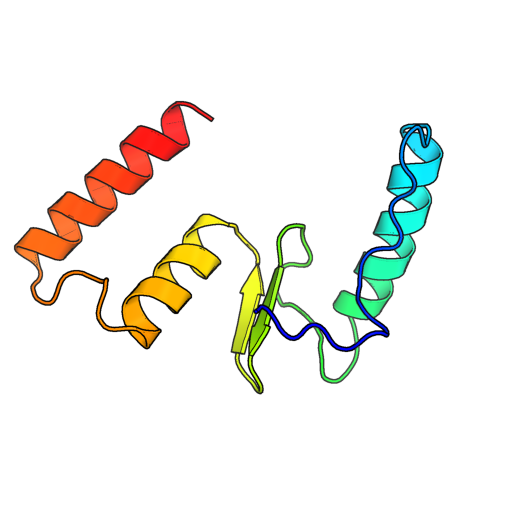 84 ? 2.833 0.399 13.894 1.00 96.19 84 LEU A C 1
ATOM 664 O O . LEU A 1 84 ? 3.996 0.016 13.804 1.00 96.19 84 LEU A O 1
ATOM 668 N N . GLU A 1 85 ? 2.082 0.673 12.830 1.00 95.69 85 GLU A N 1
ATOM 669 C CA . GLU A 1 85 ? 2.571 0.594 11.456 1.00 95.69 85 GLU A CA 1
ATOM 670 C C . GLU A 1 85 ? 3.760 1.538 11.230 1.00 95.69 85 GLU A C 1
ATOM 672 O O . GLU A 1 85 ? 4.777 1.101 10.695 1.00 95.69 85 GLU A O 1
ATOM 677 N N . ALA A 1 86 ? 3.671 2.790 11.693 1.00 96.31 86 ALA A N 1
ATOM 678 C CA . ALA A 1 86 ? 4.768 3.755 11.607 1.00 96.31 86 ALA A CA 1
ATOM 679 C C . ALA A 1 86 ? 6.003 3.297 12.402 1.00 96.31 86 ALA A C 1
ATOM 681 O O . ALA A 1 86 ? 7.114 3.309 11.881 1.00 96.31 86 ALA A O 1
ATOM 682 N N . GLN A 1 87 ? 5.807 2.812 13.632 1.00 97.31 87 GLN A N 1
ATOM 683 C CA . GLN A 1 87 ? 6.898 2.306 14.466 1.00 97.31 87 GLN A CA 1
ATOM 684 C C . GLN A 1 87 ? 7.609 1.103 13.832 1.00 97.31 87 GLN A C 1
ATOM 686 O O . GLN A 1 87 ? 8.813 0.942 14.024 1.00 97.31 87 GLN A O 1
ATOM 691 N N . VAL A 1 88 ? 6.879 0.237 13.121 1.00 95.81 88 VAL A N 1
ATOM 692 C CA . VAL A 1 88 ? 7.460 -0.895 12.385 1.00 95.81 88 VAL A CA 1
ATOM 693 C C . VAL A 1 88 ? 8.214 -0.418 11.143 1.00 95.81 88 VAL A C 1
ATOM 695 O O . VAL A 1 88 ? 9.291 -0.945 10.868 1.00 95.81 88 VAL A O 1
ATOM 698 N N . ASP A 1 89 ? 7.686 0.566 10.412 1.00 94.06 89 ASP A N 1
ATOM 699 C CA . ASP A 1 89 ? 8.343 1.121 9.220 1.00 94.06 89 ASP A CA 1
ATOM 700 C C . ASP A 1 89 ? 9.670 1.820 9.562 1.00 94.06 89 ASP A C 1
ATOM 702 O O . ASP A 1 89 ? 10.639 1.663 8.827 1.00 94.06 89 ASP A O 1
ATOM 706 N N . ASP A 1 90 ? 9.768 2.468 10.728 1.00 95.62 90 ASP A N 1
ATOM 707 C CA . ASP A 1 90 ? 11.013 3.081 11.222 1.00 95.62 90 ASP A CA 1
ATOM 708 C C . ASP A 1 90 ? 12.169 2.073 11.424 1.00 95.62 90 ASP A C 1
ATOM 710 O O . ASP A 1 90 ? 13.336 2.469 11.463 1.00 95.62 90 ASP A O 1
ATOM 714 N N . PHE A 1 91 ? 11.879 0.772 11.568 1.00 93.88 91 PHE A N 1
ATOM 715 C CA . PHE A 1 91 ? 12.905 -0.279 11.681 1.00 93.88 91 PHE A CA 1
ATOM 716 C C . PHE A 1 91 ? 13.405 -0.812 10.329 1.00 93.88 91 PHE A C 1
ATOM 718 O O . PHE A 1 91 ? 14.329 -1.633 10.314 1.00 93.88 91 PHE A O 1
ATOM 725 N N . ARG A 1 92 ? 12.769 -0.421 9.223 1.00 82.94 92 ARG A N 1
ATOM 726 C CA . ARG A 1 92 ? 13.030 -0.938 7.876 1.00 82.94 92 ARG A CA 1
ATOM 727 C C . ARG A 1 92 ? 14.209 -0.244 7.198 1.00 82.94 92 ARG A C 1
ATOM 729 O O . ARG A 1 92 ? 14.943 -0.962 6.480 1.00 82.94 92 ARG A O 1
#

Secondary structure (DSSP, 8-state):
-----TTTS--PPTT--HHHHHHHHHHHHHHHTSSTT--SS--SSEEEETTEEEESHHHHHHHHHHHTT-S-SSHHHHHHHHHHHHHHHTT-

Radius of gyration: 15.99 Å; chains: 1; bounding box: 37×23×39 Å

InterPro domains:
  IPR004045 Glutathione S-transferase, N-terminal [PF02798] (22-66)
  IPR004045 Glutathione S-transferase, N-terminal [PS50404] (1-72)
  IPR036249 Thioredoxin-like superfamily [SSF52833] (37-68)
  IPR050213 Glutathione S-transferase superfamily [PTHR11571] (23-92)

pLDDT: mean 86.88, std 13.81, range [32.03, 97.69]